Protein AF-A0A497I9Q4-F1 (afdb_monomer_lite)

pLDDT: mean 90.4, std 7.06, range [53.88, 97.88]

Foldseek 3Di:
DVVLVVVAAAPAEAEAALVCCVVPPDPVCVVCSCPPHLSHEYEYEPDEAQQSVLVCQQPDPRHHSAYEYEPDPHHDPVSVVSCVVSVHHYYYDDDDPVVVVVVRVVD

Structure (mmCIF, N/CA/C/O backbone):
data_AF-A0A497I9Q4-F1
#
_entry.id   AF-A0A497I9Q4-F1
#
loop_
_atom_site.group_PDB
_atom_site.id
_atom_site.type_symbol
_atom_site.label_atom_id
_atom_site.label_alt_id
_atom_site.label_comp_id
_atom_site.label_asym_id
_atom_site.label_entity_id
_atom_site.label_seq_id
_atom_site.pdbx_PDB_ins_code
_atom_site.Cartn_x
_atom_site.Cartn_y
_atom_site.Cartn_z
_atom_site.occupancy
_atom_site.B_iso_or_equiv
_atom_site.auth_seq_id
_atom_site.auth_comp_id
_atom_site.auth_asym_id
_atom_site.auth_atom_id
_atom_site.pdbx_PDB_model_num
ATOM 1 N N . ASN A 1 1 ? -0.756 -1.160 15.050 1.00 74.06 1 ASN A N 1
ATOM 2 C CA . ASN A 1 1 ? -1.028 0.023 14.205 1.00 74.06 1 ASN A CA 1
ATOM 3 C C . ASN A 1 1 ? -1.109 1.299 15.019 1.00 74.06 1 ASN A C 1
ATOM 5 O O . ASN A 1 1 ? -0.356 2.199 14.699 1.00 74.06 1 ASN A O 1
ATOM 9 N N . GLU A 1 2 ? -1.953 1.391 16.051 1.00 74.25 2 GLU A N 1
ATOM 10 C CA . GLU A 1 2 ? -2.170 2.647 16.799 1.00 74.25 2 GLU A CA 1
ATOM 11 C C . GLU A 1 2 ? -0.902 3.285 17.375 1.00 74.25 2 GLU A C 1
ATOM 13 O O . GLU A 1 2 ? -0.719 4.488 17.248 1.00 74.25 2 GLU A O 1
ATOM 18 N N . GLU A 1 3 ? -0.000 2.488 17.944 1.00 79.50 3 GLU A N 1
ATOM 19 C CA . GLU A 1 3 ? 1.285 2.973 18.458 1.00 79.50 3 GLU A CA 1
ATOM 20 C C . GLU A 1 3 ? 2.151 3.588 17.346 1.00 79.50 3 GLU A C 1
ATOM 22 O O . GLU A 1 3 ? 2.560 4.740 17.443 1.00 79.50 3 GLU A O 1
ATOM 27 N N . LEU A 1 4 ? 2.313 2.878 16.222 1.00 80.94 4 LEU A N 1
ATOM 28 C CA . LEU A 1 4 ? 3.045 3.391 15.060 1.00 80.94 4 LEU A CA 1
ATOM 29 C C . LEU A 1 4 ? 2.389 4.649 14.469 1.00 80.94 4 LEU A C 1
ATOM 31 O O . LEU A 1 4 ? 3.090 5.528 13.986 1.00 80.94 4 LEU A O 1
ATOM 35 N N . LEU A 1 5 ? 1.057 4.754 14.496 1.00 82.00 5 LEU A N 1
ATOM 36 C CA . LEU A 1 5 ? 0.350 5.938 13.996 1.00 82.00 5 LEU A CA 1
ATOM 37 C C . LEU A 1 5 ? 0.645 7.191 14.827 1.00 82.00 5 LEU A C 1
ATOM 39 O O . LEU A 1 5 ? 0.632 8.283 14.273 1.00 82.00 5 LEU A O 1
ATOM 43 N N . ARG A 1 6 ? 0.935 7.050 16.126 1.00 82.81 6 ARG A N 1
ATOM 44 C CA . ARG A 1 6 ? 1.312 8.182 16.991 1.00 82.81 6 ARG A CA 1
ATOM 45 C C . ARG A 1 6 ? 2.730 8.685 16.717 1.00 82.81 6 ARG A C 1
ATOM 47 O O . ARG A 1 6 ? 3.014 9.852 16.958 1.00 82.81 6 ARG A O 1
ATOM 54 N N . GLU A 1 7 ? 3.606 7.819 16.212 1.00 84.12 7 GLU A N 1
ATOM 55 C CA . GLU A 1 7 ? 5.001 8.153 15.891 1.00 84.12 7 GLU A CA 1
ATOM 56 C C . GLU A 1 7 ? 5.164 8.775 14.494 1.00 84.12 7 GLU A C 1
ATOM 58 O O . GLU A 1 7 ? 6.148 9.466 14.228 1.00 84.12 7 GLU A O 1
ATOM 63 N N . LYS A 1 8 ? 4.236 8.500 13.570 1.00 84.25 8 LYS A N 1
ATOM 64 C CA . LYS A 1 8 ? 4.359 8.882 12.158 1.00 84.25 8 LYS A CA 1
ATOM 65 C C . LYS A 1 8 ? 3.698 10.227 11.880 1.00 84.25 8 LYS A C 1
ATOM 67 O O . LYS A 1 8 ? 2.541 10.447 12.220 1.00 84.25 8 LYS A O 1
ATOM 72 N N . LYS A 1 9 ? 4.415 11.095 11.165 1.00 84.69 9 LYS A N 1
ATOM 73 C CA . LYS A 1 9 ? 3.869 12.337 10.606 1.00 84.69 9 LYS A CA 1
ATOM 74 C C . LYS A 1 9 ? 3.412 12.117 9.168 1.00 84.69 9 LYS A C 1
ATOM 76 O O . LYS A 1 9 ? 4.023 11.341 8.429 1.00 84.69 9 LYS A O 1
ATOM 81 N N . ILE A 1 10 ? 2.321 12.771 8.785 1.00 87.50 10 ILE A N 1
ATOM 82 C CA . ILE A 1 10 ? 1.742 12.699 7.442 1.00 87.50 10 ILE A CA 1
ATOM 83 C C . ILE A 1 10 ? 1.544 14.131 6.960 1.00 87.50 10 ILE A C 1
ATOM 85 O O . ILE A 1 10 ? 0.813 14.891 7.586 1.00 87.50 10 ILE A O 1
ATOM 89 N N . TYR A 1 11 ? 2.178 14.470 5.844 1.00 87.75 11 TYR A N 1
ATOM 90 C CA . TYR A 1 11 ? 2.135 15.791 5.212 1.00 87.75 11 TYR A CA 1
ATOM 91 C C . TYR A 1 11 ? 1.567 15.730 3.786 1.00 87.75 11 TYR A C 1
ATOM 93 O O . TYR A 1 11 ? 1.845 16.582 2.945 1.00 87.75 11 TYR A O 1
ATOM 101 N N . GLY A 1 12 ? 0.821 14.668 3.477 1.00 88.88 12 GLY A N 1
ATOM 102 C CA . GLY A 1 12 ? 0.144 14.491 2.198 1.00 88.88 12 GLY A CA 1
ATOM 103 C C . GLY A 1 12 ? -0.174 13.032 1.897 1.00 88.88 12 GLY A C 1
ATOM 104 O O . GLY A 1 12 ? 0.057 12.132 2.710 1.00 88.88 12 GLY A O 1
ATOM 105 N N . TYR A 1 13 ? -0.668 12.777 0.687 1.00 92.38 13 TYR A N 1
ATOM 106 C CA . TYR A 1 13 ? -1.000 11.429 0.226 1.00 92.38 13 TYR A CA 1
ATOM 107 C C . TYR A 1 13 ? -0.768 11.253 -1.275 1.00 92.38 13 TYR A C 1
ATOM 109 O O . TYR A 1 13 ? -0.868 12.217 -2.030 1.00 92.38 13 TYR A O 1
ATOM 117 N N . THR A 1 14 ? -0.478 10.032 -1.709 1.00 93.12 14 THR A N 1
ATOM 118 C CA . THR A 1 14 ? -0.438 9.651 -3.125 1.00 93.12 14 THR A CA 1
ATOM 119 C C . THR A 1 14 ? -1.472 8.560 -3.348 1.00 93.12 14 THR A C 1
ATOM 121 O O . THR A 1 14 ? -1.407 7.510 -2.707 1.00 93.12 14 THR A O 1
ATOM 124 N N . LEU A 1 15 ? -2.434 8.816 -4.237 1.00 93.50 15 LEU A N 1
ATOM 125 C CA . LEU A 1 15 ? -3.382 7.805 -4.696 1.00 93.50 15 LEU A CA 1
ATOM 126 C C . LEU A 1 15 ? -2.724 6.992 -5.812 1.00 93.50 15 LEU A C 1
ATOM 128 O O . LEU A 1 15 ? -2.235 7.563 -6.786 1.00 93.50 15 LEU A O 1
ATOM 132 N N . ILE A 1 16 ? -2.674 5.676 -5.644 1.00 94.62 16 ILE A N 1
ATOM 133 C CA . ILE A 1 16 ? -1.918 4.769 -6.500 1.00 94.62 16 ILE A CA 1
ATOM 134 C C . ILE A 1 16 ? -2.857 3.697 -7.033 1.00 94.62 16 ILE A C 1
ATOM 136 O O . ILE A 1 16 ? -3.302 2.834 -6.282 1.00 94.62 16 ILE A O 1
ATOM 140 N N . ASP A 1 17 ? -3.100 3.712 -8.338 1.00 93.88 17 ASP A N 1
ATOM 141 C CA . ASP A 1 17 ? -3.698 2.570 -9.021 1.00 93.88 17 ASP A CA 1
ATOM 142 C C . ASP A 1 17 ? -2.651 1.457 -9.132 1.00 93.88 17 ASP A C 1
ATOM 144 O O . ASP A 1 17 ? -1.634 1.601 -9.816 1.00 93.88 17 ASP A O 1
ATOM 148 N N . SER A 1 18 ? -2.880 0.357 -8.414 1.00 93.31 18 SER A N 1
ATOM 149 C CA . SER A 1 18 ? -1.905 -0.730 -8.308 1.00 93.31 18 SER A CA 1
ATOM 150 C C . SER A 1 18 ? -1.685 -1.458 -9.628 1.00 93.31 18 SER A C 1
ATOM 152 O O . SER A 1 18 ? -0.563 -1.890 -9.890 1.00 93.31 18 SER A O 1
ATOM 154 N N . ILE A 1 19 ? -2.735 -1.604 -10.441 1.00 93.06 19 ILE A N 1
ATOM 155 C CA . ILE A 1 19 ? -2.673 -2.293 -11.733 1.00 93.06 19 ILE A CA 1
ATOM 156 C C . ILE A 1 19 ? -1.933 -1.408 -12.726 1.00 93.06 19 ILE A C 1
ATOM 158 O O . ILE A 1 19 ? -0.997 -1.861 -13.383 1.00 93.06 19 ILE A O 1
ATOM 162 N N . LYS A 1 20 ? -2.292 -0.126 -12.782 1.00 93.38 20 LYS A N 1
ATOM 163 C CA . LYS A 1 20 ? -1.626 0.820 -13.670 1.00 93.38 20 LYS A CA 1
ATOM 164 C C . LYS A 1 20 ? -0.142 0.952 -13.340 1.00 93.38 20 LYS A C 1
ATOM 166 O O . LYS A 1 20 ? 0.698 0.852 -14.227 1.00 93.38 20 LYS A O 1
ATOM 171 N N . VAL A 1 21 ? 0.201 1.131 -12.063 1.00 92.50 21 VAL A N 1
ATOM 172 C CA . VAL A 1 21 ? 1.600 1.325 -11.658 1.00 92.50 21 VAL A CA 1
ATOM 173 C C . VAL A 1 21 ? 2.461 0.105 -11.960 1.00 92.50 21 VAL A C 1
ATOM 175 O O . VAL A 1 21 ? 3.561 0.280 -12.470 1.00 92.50 21 VAL A O 1
ATOM 178 N N . ILE A 1 22 ? 1.994 -1.117 -11.685 1.00 89.38 22 ILE A N 1
ATOM 179 C CA . ILE A 1 22 ? 2.828 -2.304 -11.928 1.00 89.38 22 ILE A CA 1
ATOM 180 C C . ILE A 1 22 ? 3.045 -2.582 -13.421 1.00 89.38 22 ILE A C 1
ATOM 182 O O . ILE A 1 22 ? 4.074 -3.147 -13.783 1.00 89.38 22 ILE A O 1
ATOM 186 N N . LEU A 1 23 ? 2.090 -2.202 -14.274 1.00 92.31 23 LEU A N 1
ATOM 187 C CA . LEU A 1 23 ? 2.164 -2.431 -15.717 1.00 92.31 23 LEU A CA 1
ATOM 188 C C . LEU A 1 23 ? 2.911 -1.319 -16.458 1.00 92.31 23 LEU A C 1
ATOM 190 O O . LEU A 1 23 ? 3.624 -1.606 -17.417 1.00 92.31 23 LEU A O 1
ATOM 194 N N . GLU A 1 24 ? 2.740 -0.065 -16.039 1.00 93.94 24 GLU A N 1
ATOM 195 C CA . GLU A 1 24 ? 3.152 1.096 -16.834 1.00 93.94 24 GLU A CA 1
ATOM 196 C C . GLU A 1 24 ? 4.309 1.889 -16.227 1.00 93.94 24 GLU A C 1
ATOM 198 O O . GLU A 1 24 ? 5.014 2.564 -16.973 1.00 93.94 24 GLU A O 1
ATOM 203 N N . LEU A 1 25 ? 4.519 1.856 -14.903 1.00 92.56 25 LEU A N 1
ATOM 204 C CA . LEU A 1 25 ? 5.516 2.707 -14.252 1.00 92.56 25 LEU A CA 1
ATOM 205 C C . LEU A 1 25 ? 6.871 1.989 -14.157 1.00 92.5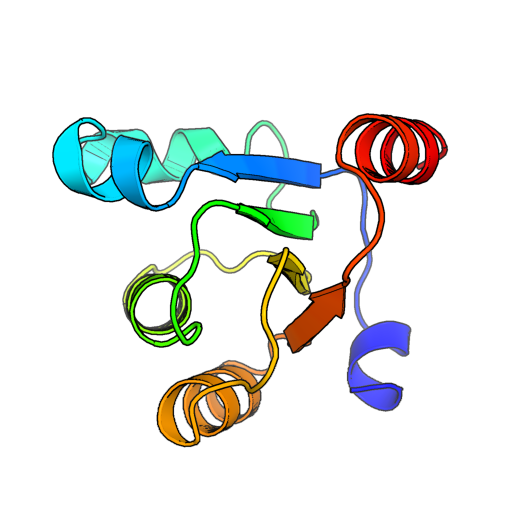6 25 LEU A C 1
ATOM 207 O O . LEU A 1 25 ? 7.006 1.032 -13.387 1.00 92.56 25 LEU A O 1
ATOM 211 N N . PRO A 1 26 ? 7.920 2.465 -14.854 1.00 92.94 26 PRO A N 1
ATOM 212 C CA . PRO A 1 26 ? 9.254 1.910 -14.690 1.00 92.94 26 PRO A CA 1
ATOM 213 C C . PRO A 1 26 ? 9.746 2.104 -13.255 1.00 92.94 26 PRO A C 1
ATOM 215 O O . PRO A 1 26 ? 9.487 3.131 -12.624 1.00 92.94 26 PRO A O 1
ATOM 218 N N . TYR A 1 27 ? 10.537 1.158 -12.748 1.00 87.81 27 TYR A N 1
ATOM 219 C CA . TYR A 1 27 ? 11.080 1.250 -11.388 1.00 87.81 27 TYR A CA 1
ATOM 220 C C . TYR A 1 27 ? 11.884 2.543 -11.146 1.00 87.81 27 TYR A C 1
ATOM 222 O O . TYR A 1 27 ? 11.806 3.123 -10.065 1.00 87.81 27 TYR A O 1
ATOM 230 N N . SER A 1 28 ? 12.602 3.039 -12.161 1.00 91.56 28 SER A N 1
ATOM 231 C CA . SER A 1 28 ? 13.335 4.315 -12.108 1.00 91.56 28 SER A CA 1
ATOM 232 C C . SER A 1 28 ? 12.436 5.528 -11.846 1.00 91.56 28 SER A C 1
ATOM 234 O O . SER A 1 28 ? 12.908 6.543 -11.339 1.00 91.56 28 SER A O 1
ATOM 236 N N . GLU A 1 29 ? 11.143 5.430 -12.153 1.00 91.94 29 GLU A N 1
ATOM 237 C CA . GLU A 1 29 ? 10.156 6.485 -11.934 1.00 91.94 29 GLU A CA 1
ATOM 238 C C . GLU A 1 29 ? 9.377 6.329 -10.629 1.00 91.94 29 GLU A C 1
ATOM 240 O O . GLU A 1 29 ? 8.741 7.281 -10.180 1.00 91.94 29 GLU A O 1
ATOM 245 N N . PHE A 1 30 ? 9.473 5.174 -9.967 1.00 89.88 30 PHE A N 1
ATOM 246 C CA . PHE A 1 30 ? 8.806 4.920 -8.693 1.00 89.88 30 PHE A CA 1
ATOM 247 C C . PHE A 1 30 ? 9.083 5.988 -7.616 1.00 89.88 30 PHE A C 1
ATOM 249 O O . PHE A 1 30 ? 8.140 6.386 -6.926 1.00 89.88 30 PHE A O 1
ATOM 256 N N . PRO A 1 31 ? 10.312 6.537 -7.473 1.00 90.75 31 PRO A N 1
ATOM 257 C CA . PRO A 1 31 ? 10.575 7.619 -6.523 1.00 90.75 31 PRO A CA 1
ATOM 258 C C . PRO A 1 31 ? 9.686 8.858 -6.715 1.00 90.75 31 PRO A C 1
ATOM 260 O O . PRO A 1 31 ? 9.404 9.555 -5.741 1.00 90.75 31 PRO A O 1
ATOM 263 N N . LYS A 1 32 ? 9.171 9.110 -7.929 1.00 90.75 32 LYS A N 1
ATOM 264 C CA . LYS A 1 32 ? 8.266 10.237 -8.205 1.00 90.75 32 LYS A CA 1
ATOM 265 C C . LYS A 1 32 ? 6.949 10.133 -7.426 1.00 90.75 32 LYS A C 1
ATOM 267 O O . LYS A 1 32 ? 6.351 11.159 -7.114 1.00 90.75 32 LYS A O 1
ATOM 272 N N . LEU A 1 33 ? 6.522 8.923 -7.043 1.00 91.75 33 LEU A N 1
ATOM 273 C CA . LEU A 1 33 ? 5.298 8.703 -6.258 1.00 91.75 33 LEU A CA 1
ATOM 274 C C . LEU A 1 33 ? 5.361 9.323 -4.856 1.00 91.75 33 LEU A C 1
ATOM 276 O O . LEU A 1 33 ? 4.322 9.592 -4.253 1.00 91.75 33 LEU A O 1
ATOM 280 N N . TYR A 1 34 ? 6.558 9.585 -4.331 1.00 89.44 34 TYR A N 1
ATOM 281 C CA . TYR A 1 34 ? 6.729 10.241 -3.036 1.00 89.44 34 TYR A CA 1
ATOM 282 C C . TYR A 1 34 ? 6.558 11.763 -3.139 1.00 89.44 34 TYR A C 1
ATOM 284 O O . TYR A 1 34 ? 6.270 12.415 -2.142 1.00 89.44 34 TYR A O 1
ATOM 292 N N . GLY A 1 35 ? 6.599 12.357 -4.335 1.00 84.94 35 GLY A N 1
ATOM 293 C CA . GLY A 1 35 ? 6.537 13.811 -4.499 1.00 84.94 35 GLY A CA 1
ATOM 294 C C . GLY A 1 35 ? 7.655 14.518 -3.723 1.00 84.94 35 GLY A C 1
ATOM 295 O O . GLY A 1 35 ? 8.804 14.098 -3.787 1.00 84.94 35 GLY A O 1
ATOM 296 N N . HIS A 1 36 ? 7.319 15.585 -2.989 1.00 82.69 36 HIS A N 1
ATOM 297 C CA . HIS A 1 36 ? 8.302 16.426 -2.288 1.00 82.69 36 HIS A CA 1
ATOM 298 C C . HIS A 1 36 ? 8.769 15.878 -0.927 1.00 82.69 36 HIS A C 1
ATOM 300 O O . HIS 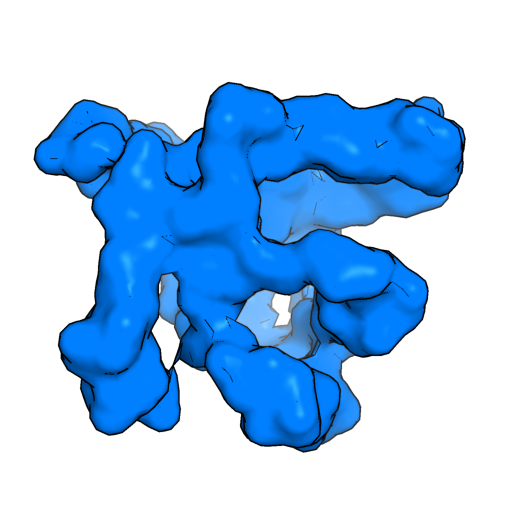A 1 36 ? 9.791 16.327 -0.419 1.00 82.69 36 HIS A O 1
ATOM 306 N N . THR A 1 37 ? 8.037 14.938 -0.317 1.00 83.81 37 THR A N 1
ATOM 307 C CA . THR A 1 37 ? 8.390 14.351 0.987 1.00 83.81 37 THR A CA 1
ATOM 308 C C . THR A 1 37 ? 7.959 12.891 1.081 1.00 83.81 37 THR A C 1
ATOM 310 O O . THR A 1 37 ? 6.889 12.508 0.609 1.00 83.81 37 THR A O 1
ATOM 313 N N . SER A 1 38 ? 8.779 12.065 1.729 1.00 82.44 38 SER A N 1
ATOM 314 C CA . SER A 1 38 ? 8.436 10.675 2.037 1.00 82.44 38 SER A CA 1
ATOM 315 C C . SER A 1 38 ? 7.443 10.540 3.193 1.00 82.44 38 SER A C 1
ATOM 317 O O . SER A 1 38 ? 6.791 9.500 3.315 1.00 82.44 38 SER A O 1
ATOM 319 N N . GLU A 1 39 ? 7.277 11.587 4.005 1.00 90.44 39 GLU A N 1
ATOM 320 C CA . GLU A 1 39 ? 6.355 11.632 5.140 1.00 90.44 39 GLU A CA 1
ATOM 321 C C . GLU A 1 39 ? 4.902 11.812 4.673 1.00 90.44 39 GLU A C 1
ATOM 323 O O . GLU A 1 39 ? 4.245 12.819 4.932 1.00 90.44 39 GLU A O 1
ATOM 328 N N . ARG A 1 40 ? 4.391 10.834 3.926 1.00 91.75 40 ARG A N 1
ATOM 329 C CA . ARG A 1 40 ? 3.058 10.866 3.322 1.00 91.75 40 ARG A CA 1
ATOM 330 C C . ARG A 1 40 ? 2.389 9.498 3.329 1.00 91.75 40 ARG A C 1
ATOM 332 O O . ARG A 1 40 ? 3.045 8.473 3.515 1.00 91.75 40 ARG A O 1
ATOM 339 N N . ALA A 1 41 ? 1.080 9.478 3.111 1.00 93.12 41 ALA A N 1
ATOM 340 C CA . ALA A 1 41 ? 0.312 8.248 2.973 1.00 93.12 41 ALA A CA 1
ATOM 341 C C . ALA A 1 41 ? 0.336 7.737 1.525 1.00 93.12 41 ALA A C 1
ATOM 343 O O . ALA A 1 41 ? 0.088 8.490 0.586 1.00 93.12 41 ALA A O 1
ATOM 344 N N . PHE A 1 42 ? 0.587 6.448 1.329 1.00 95.44 42 PHE A N 1
ATOM 345 C CA . PHE A 1 42 ? 0.335 5.775 0.055 1.00 95.44 42 PHE A CA 1
ATOM 346 C C . PHE A 1 42 ? -1.015 5.079 0.122 1.00 95.44 42 PHE A C 1
ATOM 348 O O . PHE A 1 42 ? -1.251 4.261 1.009 1.00 95.44 42 PHE A O 1
ATOM 355 N N . VAL A 1 43 ? -1.902 5.409 -0.808 1.00 95.69 43 VAL A N 1
ATOM 356 C CA . VAL A 1 43 ? -3.268 4.890 -0.853 1.00 95.69 43 VAL A CA 1
ATOM 357 C C . VAL A 1 43 ? -3.414 4.075 -2.124 1.00 95.69 43 VAL A C 1
ATOM 359 O O . VAL A 1 43 ? -3.565 4.633 -3.205 1.00 95.69 43 VAL A O 1
ATOM 362 N N . PHE A 1 44 ? -3.329 2.757 -1.996 1.00 96.12 44 PHE A N 1
ATOM 363 C CA . PHE A 1 44 ? -3.420 1.843 -3.125 1.00 96.12 44 PHE A CA 1
ATOM 364 C C . PHE A 1 44 ? -4.879 1.489 -3.417 1.00 96.12 44 PHE A C 1
ATOM 366 O O . PHE A 1 44 ? -5.589 1.003 -2.533 1.00 96.12 44 PHE A O 1
ATOM 373 N N . THR A 1 45 ? -5.301 1.702 -4.660 1.00 95.12 45 THR A N 1
ATOM 374 C CA . THR A 1 45 ? -6.577 1.260 -5.241 1.00 95.12 45 THR A CA 1
ATOM 375 C C . THR A 1 45 ? -6.345 0.081 -6.183 1.00 95.12 45 THR A C 1
ATOM 377 O O . THR A 1 45 ? -5.193 -0.274 -6.465 1.00 95.12 45 THR A O 1
ATOM 380 N N . GLU A 1 46 ? -7.431 -0.554 -6.635 1.00 93.62 46 GLU A N 1
ATOM 381 C CA . GLU A 1 46 ? -7.378 -1.741 -7.504 1.00 93.62 46 GLU A CA 1
ATOM 382 C C . GLU A 1 46 ? -6.489 -2.854 -6.921 1.00 93.62 46 GLU A C 1
ATOM 384 O O . GLU A 1 46 ? -5.662 -3.477 -7.589 1.00 93.62 46 GLU A O 1
ATOM 389 N N . VAL A 1 47 ? -6.627 -3.079 -5.610 1.00 93.06 47 VAL A N 1
ATOM 390 C CA . VAL A 1 47 ? -5.855 -4.074 -4.861 1.00 93.06 47 VAL A CA 1
ATOM 391 C C . VAL A 1 47 ? -6.705 -5.321 -4.632 1.00 93.06 47 VAL A C 1
ATOM 393 O O . VAL A 1 47 ? -7.842 -5.227 -4.187 1.00 93.06 47 VAL A O 1
ATOM 396 N N . SER A 1 48 ? -6.127 -6.507 -4.844 1.00 91.62 48 SER A N 1
ATOM 397 C CA . SER A 1 48 ? -6.800 -7.790 -4.580 1.00 91.62 48 SER A CA 1
ATOM 398 C C . SER A 1 48 ? -6.621 -8.304 -3.147 1.00 91.62 48 SER A C 1
ATOM 400 O O . SER A 1 48 ? -7.584 -8.686 -2.494 1.00 91.62 48 SER A O 1
ATOM 402 N N . THR A 1 49 ? -5.383 -8.330 -2.641 1.00 94.38 49 THR A N 1
ATOM 403 C CA . THR A 1 49 ? -5.053 -8.875 -1.301 1.00 94.38 49 THR A CA 1
ATOM 404 C C . THR A 1 49 ? -4.039 -8.042 -0.513 1.00 94.38 49 THR A C 1
ATOM 406 O O . THR A 1 49 ? -3.749 -8.335 0.646 1.00 94.38 49 THR A O 1
ATOM 409 N N . GLY A 1 50 ? -3.441 -7.021 -1.132 1.00 94.31 50 GLY A N 1
ATOM 410 C CA . GLY A 1 50 ? -2.385 -6.203 -0.528 1.00 94.31 50 GLY A CA 1
ATOM 411 C C . GLY A 1 50 ? -0.978 -6.784 -0.638 1.00 94.31 50 GLY A C 1
ATOM 412 O O . GLY A 1 50 ? -0.014 -6.081 -0.348 1.00 94.31 50 GLY A O 1
ATOM 413 N N . ARG A 1 51 ? -0.827 -8.035 -1.099 1.00 95.38 51 ARG A N 1
ATOM 414 C CA . ARG A 1 51 ? 0.485 -8.688 -1.246 1.00 95.38 51 ARG A CA 1
ATOM 415 C C . ARG A 1 51 ? 1.417 -7.905 -2.175 1.00 95.38 51 ARG A C 1
ATOM 417 O O . ARG A 1 51 ? 2.524 -7.582 -1.766 1.00 95.38 51 ARG A O 1
ATOM 424 N N . SER A 1 52 ? 0.954 -7.569 -3.381 1.00 92.75 52 SER A N 1
ATOM 425 C CA . SER A 1 52 ? 1.759 -6.847 -4.381 1.00 92.75 52 SER A CA 1
ATOM 426 C C . SER A 1 52 ? 2.225 -5.463 -3.882 1.00 92.75 52 SER A C 1
ATOM 428 O O . SER A 1 52 ? 3.441 -5.263 -3.810 1.00 92.75 52 SER A O 1
ATOM 430 N N . PRO A 1 53 ? 1.336 -4.563 -3.399 1.00 94.69 53 PRO A N 1
ATOM 431 C CA . PRO A 1 53 ? 1.760 -3.286 -2.819 1.00 94.69 53 PRO A CA 1
ATOM 432 C C . PRO A 1 53 ? 2.794 -3.438 -1.701 1.00 94.69 53 PRO A C 1
ATOM 434 O O . PRO A 1 53 ? 3.801 -2.734 -1.675 1.00 94.69 53 PRO A O 1
ATOM 437 N N . MET A 1 54 ? 2.594 -4.399 -0.796 1.00 96.88 54 MET A N 1
ATOM 438 C CA . MET A 1 54 ? 3.517 -4.586 0.320 1.00 96.88 54 MET A CA 1
ATOM 439 C C . MET A 1 54 ? 4.854 -5.193 -0.106 1.00 96.88 54 MET A C 1
ATOM 441 O O . MET A 1 54 ? 5.877 -4.831 0.464 1.00 96.88 54 MET A O 1
ATOM 445 N N . VAL A 1 55 ? 4.895 -6.061 -1.120 1.00 95.06 55 VAL A N 1
ATOM 446 C CA . VAL A 1 55 ? 6.166 -6.547 -1.682 1.00 95.06 55 VAL A CA 1
ATOM 447 C C . VAL A 1 55 ? 6.972 -5.388 -2.260 1.00 95.06 55 VAL A C 1
ATOM 449 O O . VAL A 1 55 ? 8.165 -5.298 -1.980 1.00 95.06 55 VAL A O 1
ATOM 452 N N . VAL A 1 56 ? 6.332 -4.454 -2.970 1.00 92.06 56 VAL A N 1
ATOM 453 C CA . VAL A 1 56 ? 7.003 -3.231 -3.434 1.00 92.06 56 VAL A CA 1
ATOM 454 C C . VAL A 1 56 ? 7.548 -2.445 -2.243 1.00 92.06 56 VAL A C 1
ATOM 456 O O . VAL A 1 56 ? 8.739 -2.147 -2.205 1.00 92.06 56 VAL A O 1
ATOM 459 N N . MET A 1 57 ? 6.725 -2.221 -1.213 1.00 94.44 57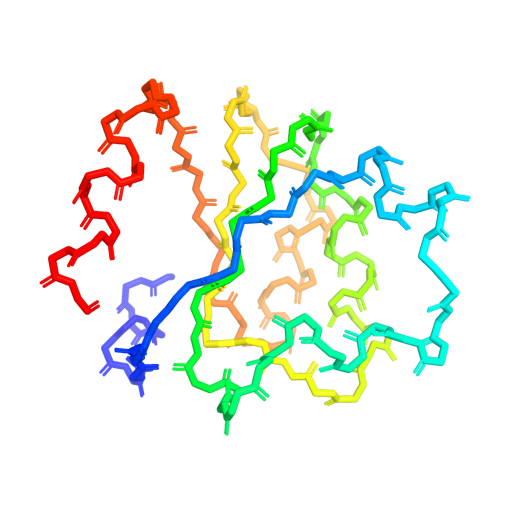 MET A N 1
ATOM 460 C CA . MET A 1 57 ? 7.156 -1.562 0.025 1.00 94.44 57 MET A CA 1
ATOM 461 C C . MET A 1 57 ? 8.248 -2.313 0.779 1.00 94.44 57 MET A C 1
ATOM 463 O O . MET A 1 57 ? 8.917 -1.695 1.591 1.00 94.44 57 MET A O 1
ATOM 467 N N . ARG A 1 58 ? 8.461 -3.612 0.555 1.00 95.38 58 ARG A N 1
ATOM 468 C CA . ARG A 1 58 ? 9.567 -4.371 1.156 1.00 95.38 58 ARG A CA 1
ATOM 469 C C . ARG A 1 58 ? 10.888 -4.085 0.449 1.00 95.38 58 ARG A C 1
ATOM 471 O O . ARG A 1 58 ? 11.913 -3.979 1.119 1.00 95.38 58 ARG A O 1
ATOM 478 N N . VAL A 1 59 ? 10.865 -3.985 -0.876 1.00 92.88 59 VAL A N 1
ATOM 479 C CA . VAL A 1 59 ? 12.081 -3.930 -1.701 1.00 92.88 59 VAL A CA 1
ATOM 480 C C . VAL A 1 59 ? 12.536 -2.511 -2.034 1.00 92.88 59 VAL A C 1
ATOM 482 O O . VAL A 1 59 ? 13.706 -2.319 -2.346 1.00 92.88 59 VAL A O 1
ATOM 485 N N . THR A 1 60 ? 11.665 -1.503 -1.931 1.00 89.38 60 THR A N 1
ATOM 486 C CA . THR A 1 60 ? 12.062 -0.104 -2.144 1.00 89.38 60 THR A CA 1
ATOM 487 C C . THR A 1 60 ? 12.843 0.458 -0.953 1.00 89.38 60 THR A C 1
ATOM 489 O O . THR A 1 60 ? 12.496 0.173 0.191 1.00 89.38 60 THR A O 1
ATOM 492 N N . PRO A 1 61 ? 13.882 1.284 -1.167 1.00 87.88 61 PRO A N 1
ATOM 493 C CA . PRO A 1 61 ? 14.672 1.847 -0.069 1.00 87.88 61 PRO A CA 1
ATOM 494 C C . PRO A 1 61 ? 13.898 2.902 0.736 1.00 87.88 61 PRO A C 1
ATOM 496 O O . PRO A 1 61 ? 14.003 2.957 1.958 1.00 87.88 61 PRO A O 1
ATOM 499 N N . MET A 1 62 ? 13.086 3.716 0.062 1.00 90.44 62 MET A N 1
ATOM 500 C CA . MET A 1 62 ? 12.274 4.758 0.687 1.00 90.44 62 MET A CA 1
ATOM 501 C C . MET A 1 62 ? 10.901 4.200 1.073 1.00 90.44 62 MET A C 1
ATOM 503 O O . MET A 1 62 ? 10.278 3.492 0.283 1.00 90.44 62 MET A O 1
ATOM 507 N N . LYS A 1 63 ? 10.406 4.516 2.274 1.00 92.88 63 LYS A N 1
ATOM 508 C CA . LYS A 1 63 ? 9.103 4.040 2.769 1.00 92.88 63 LYS A CA 1
ATOM 509 C C . LYS A 1 63 ? 8.165 5.219 3.030 1.00 92.88 63 LYS A C 1
ATOM 511 O O . LYS A 1 63 ? 8.631 6.226 3.559 1.00 92.88 63 LYS A O 1
ATOM 516 N N . PRO A 1 64 ? 6.873 5.110 2.681 1.00 94.25 64 PRO A N 1
ATOM 517 C CA . PRO A 1 64 ? 5.886 6.101 3.083 1.00 94.25 64 PRO A CA 1
ATOM 518 C C . PRO A 1 64 ? 5.640 6.019 4.595 1.00 94.25 64 PRO A C 1
ATOM 520 O O . PRO A 1 64 ? 5.924 5.000 5.234 1.00 94.25 64 PRO A O 1
ATOM 523 N N . SER A 1 65 ? 5.047 7.067 5.165 1.00 94.25 65 SER A N 1
ATOM 524 C CA . SER A 1 65 ? 4.648 7.070 6.576 1.00 94.25 65 SER A CA 1
ATOM 525 C C . SER A 1 65 ? 3.566 6.041 6.874 1.00 94.25 65 SER A C 1
ATOM 527 O O . SER A 1 65 ? 3.564 5.471 7.962 1.00 94.25 65 SER A O 1
ATOM 529 N N . ILE A 1 66 ? 2.645 5.819 5.929 1.00 95.00 66 ILE A N 1
ATOM 530 C CA . ILE A 1 66 ? 1.497 4.913 6.060 1.00 95.00 66 ILE A CA 1
ATOM 531 C C . ILE A 1 66 ? 1.172 4.296 4.702 1.00 95.00 66 ILE A C 1
ATOM 533 O O . ILE A 1 66 ? 1.297 4.958 3.670 1.00 95.00 66 ILE A O 1
ATOM 537 N N . VAL A 1 67 ? 0.684 3.056 4.719 1.00 96.50 67 VAL A N 1
ATOM 538 C CA . VAL A 1 67 ? 0.037 2.414 3.572 1.00 96.50 67 VAL A CA 1
ATOM 539 C C . VAL A 1 67 ? -1.437 2.164 3.881 1.00 96.50 67 VAL A C 1
ATOM 541 O O . VAL A 1 67 ? -1.789 1.602 4.918 1.00 96.50 67 VAL A O 1
ATOM 544 N N . VAL A 1 68 ? -2.304 2.555 2.955 1.00 95.81 68 VAL A N 1
ATOM 545 C CA . VAL A 1 68 ? -3.746 2.320 2.996 1.00 95.81 68 VAL A CA 1
ATOM 546 C C . VAL A 1 68 ? -4.129 1.486 1.782 1.00 95.81 68 VAL A C 1
ATOM 548 O O . VAL A 1 68 ? -3.794 1.841 0.655 1.00 95.81 68 VAL A O 1
ATOM 551 N N . LEU A 1 69 ? -4.836 0.383 2.005 1.00 96.62 69 LEU A N 1
ATOM 552 C CA . LEU A 1 69 ? -5.366 -0.467 0.943 1.00 96.62 69 LEU A CA 1
ATOM 553 C C . LEU A 1 69 ? -6.873 -0.233 0.815 1.00 96.62 69 LEU A C 1
ATOM 555 O O . LEU A 1 69 ? -7.639 -0.486 1.750 1.00 96.62 69 LEU A O 1
AT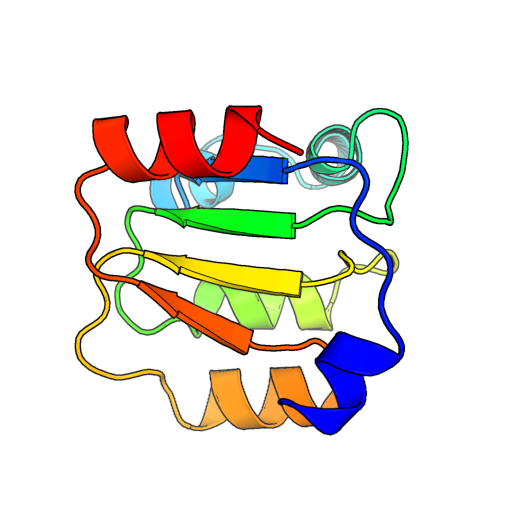OM 559 N N . HIS A 1 70 ? -7.296 0.282 -0.332 1.00 95.88 70 HIS A N 1
ATOM 560 C CA . HIS A 1 70 ? -8.694 0.573 -0.624 1.00 95.88 70 HIS A CA 1
ATOM 561 C C . HIS A 1 70 ? -9.417 -0.660 -1.181 1.00 95.88 70 HIS A C 1
ATOM 563 O O . HIS A 1 70 ? -8.835 -1.455 -1.915 1.00 95.88 70 HIS A O 1
ATOM 569 N N . GLY A 1 71 ? -10.685 -0.834 -0.800 1.00 91.81 71 GLY A N 1
ATOM 570 C CA . GLY A 1 71 ? -11.588 -1.825 -1.397 1.00 91.81 71 GLY A CA 1
ATOM 571 C C . GLY A 1 71 ? -11.384 -3.272 -0.935 1.00 91.81 71 GLY A C 1
ATOM 572 O O . GLY A 1 71 ? -12.122 -4.160 -1.355 1.00 91.81 71 GLY A O 1
ATOM 573 N N . LEU A 1 72 ? -10.431 -3.534 -0.035 1.00 91.31 72 LEU A N 1
ATOM 574 C CA . LEU A 1 72 ? -10.147 -4.890 0.432 1.00 91.31 72 LEU A CA 1
ATOM 575 C C . LEU A 1 72 ? -11.157 -5.407 1.462 1.00 91.31 72 LEU A C 1
ATOM 577 O O . LEU A 1 72 ? -11.549 -4.712 2.400 1.00 91.31 72 LEU A O 1
ATOM 581 N N . GLN A 1 73 ? -11.515 -6.686 1.321 1.00 85.25 73 GLN A N 1
ATOM 582 C CA . GLN A 1 73 ? -12.265 -7.443 2.331 1.00 85.25 73 GLN A CA 1
ATOM 583 C C . GLN A 1 73 ? -11.343 -8.041 3.395 1.00 85.25 73 GLN A C 1
ATOM 585 O O . GLN A 1 73 ? -11.650 -8.010 4.583 1.00 85.25 73 GLN A O 1
ATOM 590 N N . SER A 1 74 ? -10.197 -8.563 2.964 1.00 92.00 74 SER A N 1
ATOM 591 C CA . SER A 1 74 ? -9.195 -9.171 3.831 1.00 92.00 74 SER A CA 1
ATOM 592 C C . SER A 1 74 ? -7.801 -8.869 3.304 1.00 92.00 74 SER A C 1
ATOM 594 O O . SER A 1 74 ? -7.569 -8.909 2.095 1.00 92.00 74 SER A O 1
ATOM 596 N N . VAL A 1 75 ? -6.869 -8.615 4.216 1.00 96.12 75 VAL A N 1
ATOM 597 C CA . VAL A 1 75 ? -5.460 -8.403 3.882 1.00 96.12 75 VAL A CA 1
ATOM 598 C C . VAL A 1 75 ? -4.708 -9.719 3.991 1.00 96.12 75 VAL A C 1
ATOM 600 O O . VAL A 1 75 ? -4.908 -10.494 4.927 1.00 96.12 75 VAL A O 1
ATOM 603 N N . ASP A 1 76 ? -3.810 -9.959 3.046 1.00 97.31 76 ASP A N 1
ATOM 604 C CA . ASP A 1 76 ? -2.959 -11.133 3.072 1.00 97.31 76 ASP A CA 1
ATOM 605 C C . ASP A 1 76 ? -2.044 -11.187 4.306 1.00 97.31 76 ASP A C 1
ATOM 607 O O . ASP A 1 76 ? -1.442 -10.189 4.711 1.00 97.31 76 ASP A O 1
ATOM 611 N N . LYS A 1 77 ? -1.845 -12.387 4.859 1.00 97.12 77 LYS A N 1
ATOM 612 C CA . LYS A 1 77 ? -0.962 -12.598 6.016 1.00 97.12 77 LYS A CA 1
ATOM 613 C C . LYS A 1 77 ? 0.481 -12.158 5.744 1.00 97.12 77 LYS A C 1
ATOM 615 O O . LYS A 1 77 ? 1.135 -11.645 6.650 1.00 97.12 77 LYS A O 1
ATOM 620 N N . LEU A 1 78 ? 0.991 -12.339 4.524 1.00 97.19 78 LEU A N 1
ATOM 621 C CA . LEU A 1 78 ? 2.326 -11.879 4.145 1.00 97.19 78 LEU A CA 1
ATOM 622 C C . LEU A 1 78 ? 2.396 -10.351 4.106 1.00 97.19 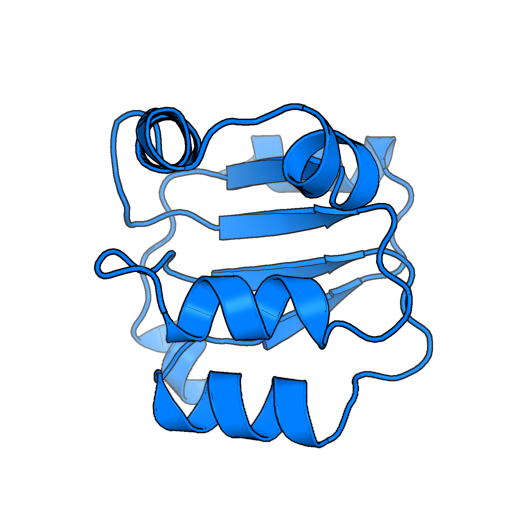78 LEU A C 1
ATOM 624 O O . LEU A 1 78 ? 3.361 -9.784 4.609 1.00 97.19 78 LEU A O 1
ATOM 628 N N . ALA A 1 79 ? 1.370 -9.685 3.572 1.00 97.38 79 ALA A N 1
ATOM 629 C CA . ALA A 1 79 ? 1.299 -8.225 3.542 1.00 97.38 79 ALA A CA 1
ATOM 630 C C . ALA A 1 79 ? 1.356 -7.632 4.962 1.00 97.38 79 ALA A C 1
ATOM 632 O O . ALA A 1 79 ? 2.124 -6.704 5.214 1.00 97.38 79 ALA A O 1
ATOM 633 N N . ILE A 1 80 ? 0.634 -8.238 5.912 1.00 97.38 80 ILE A N 1
ATOM 634 C CA . ILE A 1 80 ? 0.673 -7.857 7.333 1.00 97.38 80 ILE A CA 1
ATOM 635 C C . ILE A 1 80 ? 2.074 -8.062 7.926 1.00 97.38 80 ILE A C 1
ATOM 637 O O . ILE A 1 80 ? 2.607 -7.163 8.575 1.00 97.38 80 ILE A O 1
ATOM 641 N N . LYS A 1 81 ? 2.703 -9.219 7.683 1.00 97.81 81 LYS A N 1
ATOM 642 C CA . LYS A 1 81 ? 4.061 -9.504 8.180 1.00 97.81 81 LYS A CA 1
ATOM 643 C C . LYS A 1 81 ? 5.098 -8.526 7.628 1.00 97.81 81 LYS A C 1
ATOM 645 O O . LYS A 1 81 ? 5.995 -8.113 8.359 1.00 97.81 81 LYS A O 1
ATOM 650 N N . ILE A 1 82 ? 4.978 -8.144 6.356 1.00 97.88 82 ILE A N 1
ATOM 651 C CA . ILE A 1 82 ? 5.847 -7.132 5.752 1.00 97.88 82 ILE A CA 1
ATOM 652 C C . ILE A 1 82 ? 5.636 -5.780 6.437 1.00 97.88 82 ILE A C 1
ATOM 654 O O . ILE A 1 82 ? 6.614 -5.156 6.831 1.00 97.88 82 ILE A O 1
ATOM 658 N N . ALA A 1 83 ? 4.387 -5.351 6.632 1.00 96.81 83 ALA A N 1
ATOM 659 C CA . ALA A 1 83 ? 4.078 -4.088 7.304 1.00 96.81 83 ALA A CA 1
ATOM 660 C C . ALA A 1 83 ? 4.693 -4.014 8.711 1.00 96.81 83 ALA A C 1
ATOM 662 O O . ALA A 1 83 ? 5.316 -3.017 9.070 1.00 96.81 83 ALA A O 1
ATOM 663 N N . GLN A 1 84 ? 4.587 -5.102 9.478 1.00 96.00 84 GLN A N 1
ATOM 664 C CA . GLN A 1 84 ? 5.204 -5.220 10.800 1.00 96.00 84 GLN A CA 1
ATOM 665 C C . GLN A 1 84 ? 6.733 -5.139 10.728 1.00 96.00 84 GLN A C 1
ATOM 667 O O . GLN A 1 84 ? 7.341 -4.375 11.474 1.00 96.00 84 GLN A O 1
ATOM 672 N N . LYS A 1 85 ? 7.354 -5.888 9.806 1.00 95.94 85 LYS A N 1
ATOM 673 C CA . LYS A 1 85 ? 8.813 -5.917 9.632 1.00 95.94 85 LYS A CA 1
ATOM 674 C C . LYS A 1 85 ? 9.384 -4.559 9.225 1.00 95.94 85 LYS A C 1
ATOM 676 O O . LYS A 1 85 ? 10.414 -4.155 9.750 1.00 95.94 85 LYS A O 1
ATOM 681 N N . GLU A 1 86 ? 8.718 -3.863 8.312 1.00 95.12 86 GLU A N 1
ATOM 682 C CA . GLU A 1 86 ? 9.143 -2.547 7.823 1.00 95.12 86 GLU A CA 1
ATOM 683 C C . GLU A 1 86 ? 8.690 -1.399 8.746 1.00 95.12 86 GLU A C 1
ATOM 685 O O . GLU A 1 86 ? 8.996 -0.240 8.475 1.00 95.12 86 GLU A O 1
ATOM 690 N N . ARG A 1 87 ? 7.961 -1.699 9.835 1.00 94.12 87 ARG A N 1
ATOM 691 C CA . ARG A 1 87 ? 7.342 -0.713 10.743 1.00 94.12 87 ARG A CA 1
ATOM 692 C C . ARG A 1 87 ? 6.503 0.335 10.000 1.00 94.12 87 ARG A C 1
ATOM 694 O O . ARG A 1 87 ? 6.546 1.528 10.310 1.00 94.12 87 ARG A O 1
ATOM 701 N N . ILE A 1 88 ? 5.722 -0.127 9.026 1.00 95.12 88 ILE A N 1
ATOM 702 C CA . ILE A 1 88 ? 4.789 0.691 8.250 1.00 95.12 88 ILE A CA 1
ATOM 703 C C . ILE A 1 88 ? 3.371 0.405 8.759 1.00 95.12 88 ILE A C 1
ATOM 705 O O . ILE A 1 88 ? 2.920 -0.739 8.668 1.00 95.12 88 ILE A O 1
ATOM 709 N N . PRO A 1 89 ? 2.637 1.404 9.278 1.00 95.69 89 PRO A N 1
ATOM 710 C CA . PRO A 1 89 ? 1.208 1.271 9.528 1.00 95.69 89 PRO A CA 1
ATOM 711 C C . PRO A 1 89 ? 0.474 0.845 8.255 1.00 95.69 89 PRO A C 1
ATOM 713 O O . PRO A 1 89 ? 0.551 1.524 7.230 1.00 95.69 89 PRO A O 1
ATOM 716 N N . LEU A 1 90 ? -0.248 -0.273 8.340 1.00 96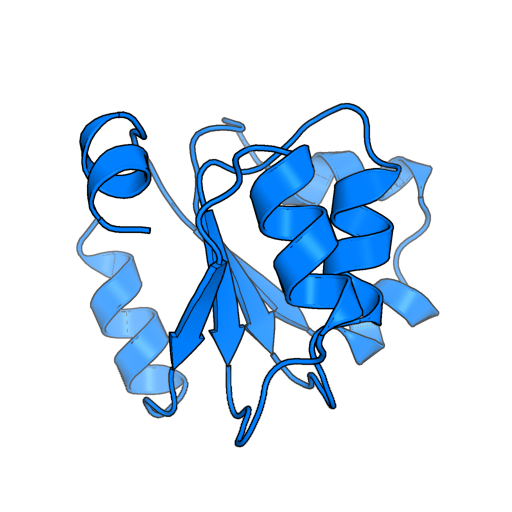.00 90 LEU A N 1
ATOM 717 C CA . LEU A 1 90 ? -1.058 -0.804 7.248 1.00 96.00 90 LEU A CA 1
ATOM 718 C C . LEU A 1 90 ? -2.535 -0.717 7.611 1.00 96.00 90 LEU A C 1
ATOM 720 O O . LEU A 1 90 ? -2.985 -1.373 8.552 1.00 96.00 90 LEU A O 1
ATOM 724 N N . LEU A 1 91 ? -3.281 0.083 6.859 1.00 94.62 91 LEU A N 1
ATOM 725 C CA . LEU A 1 91 ? -4.704 0.323 7.062 1.00 94.62 91 LEU A CA 1
ATOM 726 C C . LEU A 1 91 ? -5.513 -0.197 5.874 1.00 94.62 91 LEU A C 1
ATOM 728 O O . LEU A 1 91 ? -4.995 -0.354 4.769 1.00 94.62 91 LEU A O 1
ATOM 732 N N . THR A 1 92 ? -6.804 -0.428 6.096 1.00 94.81 92 THR A N 1
ATOM 733 C CA . THR A 1 92 ? -7.761 -0.702 5.019 1.00 94.81 92 THR A CA 1
ATOM 734 C C . THR A 1 92 ? -8.914 0.277 5.093 1.00 94.81 92 THR A C 1
ATOM 736 O O . THR A 1 92 ? -9.252 0.768 6.169 1.00 94.81 92 THR A O 1
ATOM 739 N N . THR A 1 93 ? -9.511 0.581 3.946 1.00 93.25 93 THR A N 1
ATOM 740 C CA . THR A 1 93 ? -10.707 1.418 3.886 1.00 93.25 93 THR A CA 1
ATOM 741 C C . THR A 1 93 ? -11.629 0.963 2.767 1.00 93.25 93 THR A C 1
ATOM 743 O O . THR A 1 93 ? -11.182 0.487 1.724 1.00 93.25 93 THR A O 1
ATOM 746 N N . LYS A 1 94 ? -12.930 1.126 2.996 1.00 92.12 94 LYS A N 1
ATOM 747 C CA . LYS A 1 94 ? -13.999 0.889 2.017 1.00 92.12 94 LYS A CA 1
ATOM 748 C C . LYS A 1 94 ? -14.760 2.174 1.681 1.00 92.12 94 LYS A C 1
ATOM 750 O O . LYS A 1 94 ? -15.848 2.107 1.126 1.00 92.12 94 LYS A O 1
ATOM 755 N N . LEU A 1 95 ? -14.222 3.336 2.060 1.00 91.88 95 LEU A N 1
ATOM 756 C CA . LEU A 1 95 ? -14.813 4.623 1.698 1.00 91.88 95 LEU A CA 1
ATOM 757 C C . LEU A 1 95 ? -14.853 4.777 0.177 1.00 91.88 95 LEU A C 1
ATOM 759 O O . LEU A 1 95 ? -13.896 4.412 -0.503 1.00 91.88 95 LEU A O 1
ATOM 763 N N . ASP A 1 96 ? -15.922 5.370 -0.346 1.00 89.69 96 ASP A N 1
ATOM 764 C CA . ASP A 1 96 ? -15.997 5.720 -1.765 1.00 89.69 96 ASP A CA 1
ATOM 765 C C . ASP A 1 96 ? -14.820 6.628 -2.148 1.00 89.69 96 ASP A C 1
ATOM 767 O O . ASP A 1 96 ? -14.457 7.529 -1.386 1.00 89.69 96 ASP A O 1
ATOM 771 N N . LEU A 1 97 ? -14.242 6.432 -3.337 1.00 85.00 97 LEU A N 1
ATOM 772 C CA . LEU A 1 97 ? -13.065 7.191 -3.782 1.00 85.00 97 LEU A CA 1
ATOM 773 C C . LEU A 1 97 ? -13.241 8.721 -3.700 1.00 85.00 97 LEU A C 1
ATOM 775 O O . LEU A 1 97 ? -12.314 9.376 -3.222 1.00 85.00 97 LEU A O 1
ATOM 779 N N . PRO A 1 98 ? -14.398 9.318 -4.065 1.00 86.56 98 PRO A N 1
ATOM 780 C CA . PRO A 1 98 ? -14.605 10.758 -3.902 1.00 86.56 98 PRO A CA 1
ATOM 781 C C . PRO A 1 98 ? -14.530 11.212 -2.438 1.00 86.56 98 PRO A C 1
ATOM 783 O O . PRO A 1 98 ? -13.881 12.211 -2.134 1.00 86.56 98 PRO A O 1
ATOM 786 N N . LYS A 1 99 ? -15.131 10.443 -1.520 1.00 86.56 99 LYS A N 1
ATOM 787 C CA . LYS A 1 99 ? -15.112 10.732 -0.077 1.00 86.56 99 LYS A CA 1
ATOM 788 C C . LYS A 1 99 ? -13.718 10.551 0.509 1.00 86.56 99 LYS A C 1
ATOM 790 O O . LYS A 1 99 ? -13.296 11.332 1.353 1.00 86.56 99 LYS A O 1
ATOM 795 N N . LEU A 1 100 ? -12.994 9.530 0.053 1.00 86.12 100 LEU A N 1
ATOM 796 C CA . LEU A 1 100 ? -11.606 9.299 0.430 1.00 86.12 100 LEU A CA 1
ATOM 797 C C . LEU A 1 100 ? -10.720 10.464 -0.023 1.00 86.12 100 LEU A C 1
ATOM 799 O O . LEU A 1 100 ? -9.965 10.996 0.781 1.00 86.12 100 LEU A O 1
ATOM 803 N N . ALA A 1 101 ? -10.856 10.914 -1.271 1.00 80.31 101 ALA A N 1
ATOM 804 C CA . ALA A 1 101 ? -10.119 12.066 -1.779 1.00 80.31 101 ALA A CA 1
ATOM 805 C C . ALA A 1 101 ? -10.439 13.347 -0.991 1.00 80.31 101 ALA A C 1
ATOM 807 O O . ALA A 1 101 ? -9.535 14.115 -0.676 1.00 80.31 101 ALA A O 1
ATOM 808 N N . GLU A 1 102 ? -11.704 13.572 -0.631 1.00 84.81 102 GLU A N 1
ATOM 809 C CA . GLU A 1 102 ? -12.100 14.703 0.214 1.00 84.81 102 GLU A CA 1
ATOM 810 C C . GLU A 1 102 ? -11.506 14.610 1.627 1.00 84.81 102 GLU A C 1
ATOM 812 O O . GLU A 1 102 ? -10.955 15.588 2.131 1.00 84.81 102 GLU A O 1
ATOM 817 N N . ALA A 1 103 ? -11.559 13.431 2.252 1.00 82.44 103 ALA A N 1
ATOM 818 C CA . ALA A 1 103 ? -10.981 13.200 3.573 1.00 82.44 103 ALA A CA 1
ATOM 819 C C . ALA A 1 103 ? -9.466 13.437 3.583 1.00 82.44 103 ALA A C 1
ATOM 821 O O . ALA A 1 103 ? -8.934 13.983 4.547 1.00 82.44 103 ALA A O 1
ATOM 822 N N . LEU A 1 104 ? -8.784 13.065 2.500 1.00 79.06 104 LEU A N 1
ATOM 823 C CA . LEU A 1 104 ? -7.342 13.218 2.353 1.00 79.06 104 LEU A CA 1
ATOM 824 C C . LEU A 1 104 ? -6.913 14.649 1.984 1.00 79.06 104 LEU A C 1
ATOM 826 O O . LEU A 1 104 ? -5.787 15.022 2.278 1.00 79.06 104 LEU A O 1
ATOM 830 N N . LYS A 1 105 ? -7.789 15.465 1.379 1.00 72.62 105 LYS A N 1
ATOM 831 C CA . LYS A 1 105 ? -7.527 16.892 1.081 1.00 72.62 105 LYS A CA 1
ATOM 832 C C . LYS A 1 105 ? -7.496 17.792 2.319 1.00 72.62 105 LYS A C 1
ATOM 834 O O . LYS A 1 105 ? -7.038 18.923 2.222 1.00 72.62 105 LYS A O 1
ATOM 839 N N . LYS A 1 106 ? -8.034 17.330 3.450 1.00 62.78 106 LYS A N 1
ATOM 840 C CA . LYS A 1 106 ? -8.084 18.098 4.706 1.00 62.78 106 LYS A CA 1
ATOM 841 C C . LYS A 1 106 ? -6.751 18.102 5.471 1.00 62.78 106 LYS A C 1
ATOM 843 O O . LYS A 1 106 ? -6.700 18.686 6.550 1.00 62.78 106 LYS A O 1
ATOM 848 N N . TRP A 1 107 ? -5.720 17.456 4.925 1.00 53.88 107 TRP A N 1
ATOM 849 C CA . TRP A 1 107 ? -4.405 17.253 5.530 1.00 53.88 107 TRP A CA 1
ATOM 850 C C . TRP A 1 107 ? -3.295 17.772 4.624 1.00 53.88 107 TRP A C 1
ATOM 852 O O . TRP A 1 107 ? -3.400 17.565 3.392 1.00 53.88 107 TRP A O 1
#

Radius of gyration: 12.85 Å; chains: 1; bounding box: 31×31×35 Å

Secondary structure (DSSP, 8-state):
-HHHHHH-----EEEEEHHHHHHH--GGGGGGGGTT-SSSEEEEES-SSSHHHHHHHHH-SS--SEEEEES-SS--HHHHHHHHHTT--EEEE---HHHHHHHHHT-

Sequence (107 aa):
NEELLREKKIYGYTLIDSIKVILELPYSEFPKLYGHTSERAFVFTEVSTGRSPMVVMRVTPMKPSIVVLHGLQSVDKLAIKIAQKERIPLLTTKLDLPKLAEALKKW